Protein AF-A0AAU2KIJ0-F1 (afdb_monomer)

Radius of gyration: 17.4 Å; Cα contacts (8 Å, |Δi|>4): 100; chains: 1; bounding box: 38×24×44 Å

Sequence (85 aa):
MSTAFGLLALGLAAAVPGGWIAFNVRGSAASLERWGDSNAELRMHARGDLGPVERRMSARLHRLLGAVVALCGCVLILGGLLELA

Solvent-accessible surface area (backbone atoms only — not comparable to full-atom values): 4341 Å² total; per-residue (Å²): 133,61,67,37,60,51,28,35,54,52,8,51,68,29,23,54,59,14,40,34,20,37,71,34,51,97,44,42,15,56,49,51,27,53,53,50,51,54,51,47,49,52,53,31,56,76,68,72,50,85,69,84,80,80,84,86,61,52,37,68,54,43,16,51,52,14,42,53,39,15,52,53,8,50,52,31,32,52,51,16,52,60,71,72,106

Secondary structure (DSSP, 8-state):
--HHHHHHHHHHHHHHHHHHHHTTGGGHHHHHHHHHHHHHHHHHHHHT--SPP-----HHHHHHHHHHHHHHHHHHHHHHHHHH-

Nearest PDB structures (foldseek):
  7dwq-assembly1_A  TM=4.984E-01  e=8.309E+00  Acaryochloris marina MBIC11017
  9fw3-assembly1_B  TM=2.902E-01  e=3.247E+00  Mycolicibacterium thermoresistibile ATCC 19527
  7wiw-assembly1_B  TM=3.138E-01  e=7.039E+00  Mycobacterium tuberculosis H37Rv

Mean predicted aligned error: 4.55 Å

Structure (mmCIF, N/CA/C/O backbone):
data_AF-A0AAU2KIJ0-F1
#
_entry.id   AF-A0AAU2KIJ0-F1
#
loop_
_atom_site.group_PDB
_atom_site.id
_atom_site.type_symbol
_atom_site.label_atom_id
_atom_site.label_alt_id
_atom_site.label_comp_id
_atom_site.label_asym_id
_atom_site.label_entity_id
_atom_site.label_seq_id
_atom_site.pdbx_PDB_ins_code
_atom_site.Cartn_x
_atom_site.Cartn_y
_atom_site.Cartn_z
_atom_site.occupancy
_atom_site.B_iso_or_equiv
_atom_site.auth_seq_id
_atom_site.auth_comp_id
_atom_site.auth_asym_id
_atom_site.auth_atom_id
_atom_site.pdbx_PDB_model_num
ATOM 1 N N . MET A 1 1 ? 6.832 13.003 -23.579 1.00 68.50 1 MET A N 1
ATOM 2 C CA . MET A 1 1 ? 7.296 11.915 -22.687 1.00 68.50 1 MET A CA 1
ATOM 3 C C . MET A 1 1 ? 7.023 10.593 -23.383 1.00 68.50 1 MET A C 1
ATOM 5 O O . MET A 1 1 ? 5.979 10.499 -24.013 1.00 68.50 1 MET A O 1
ATOM 9 N N . SER A 1 2 ? 7.944 9.627 -23.322 1.00 89.00 2 SER A N 1
ATOM 10 C CA . SER A 1 2 ? 7.725 8.290 -23.904 1.00 89.00 2 SER A CA 1
ATOM 11 C C . SER A 1 2 ? 6.678 7.510 -23.097 1.00 89.00 2 SER A C 1
ATOM 13 O O . SER A 1 2 ? 6.631 7.647 -21.870 1.00 89.00 2 SER A O 1
ATOM 15 N N . THR A 1 3 ? 5.856 6.704 -23.771 1.00 92.56 3 THR A N 1
ATOM 16 C CA . THR A 1 3 ? 4.860 5.809 -23.154 1.00 92.56 3 THR A CA 1
ATOM 17 C C . THR A 1 3 ? 5.519 4.835 -22.183 1.00 92.56 3 THR A C 1
ATOM 19 O O . THR A 1 3 ? 5.078 4.738 -21.039 1.00 92.56 3 THR A O 1
ATOM 22 N N . ALA A 1 4 ? 6.655 4.252 -22.571 1.00 92.81 4 ALA A N 1
ATOM 23 C CA . ALA A 1 4 ? 7.439 3.340 -21.746 1.00 92.81 4 ALA A CA 1
ATOM 24 C C . ALA A 1 4 ? 7.840 3.959 -20.400 1.00 92.81 4 ALA A C 1
ATOM 26 O O . ALA A 1 4 ? 7.682 3.353 -19.340 1.00 92.81 4 ALA A O 1
ATOM 27 N N . PHE A 1 5 ? 8.296 5.216 -20.423 1.00 94.81 5 PHE A N 1
ATOM 28 C CA . PHE A 1 5 ? 8.641 5.943 -19.201 1.00 94.81 5 PHE A CA 1
ATOM 29 C C . PHE A 1 5 ? 7.410 6.170 -18.313 1.00 94.81 5 PHE A C 1
ATOM 31 O O . PHE A 1 5 ? 7.492 6.028 -17.094 1.00 94.81 5 PHE A O 1
ATOM 38 N N . GLY A 1 6 ? 6.260 6.485 -18.918 1.00 94.81 6 GLY A N 1
ATOM 39 C CA . GLY A 1 6 ? 4.991 6.617 -18.202 1.00 94.81 6 GLY A CA 1
ATOM 40 C C . GLY A 1 6 ? 4.564 5.319 -17.510 1.00 94.81 6 GLY A C 1
ATOM 41 O O . GLY A 1 6 ? 4.203 5.349 -16.334 1.00 94.81 6 GLY A O 1
ATOM 42 N N . LEU A 1 7 ? 4.663 4.182 -18.206 1.00 95.44 7 LEU A N 1
ATOM 43 C CA . LEU A 1 7 ? 4.322 2.859 -17.674 1.00 95.44 7 LEU A CA 1
ATOM 44 C C . LEU A 1 7 ? 5.222 2.456 -16.504 1.00 95.44 7 LEU A C 1
ATOM 46 O O . LEU A 1 7 ? 4.722 2.004 -15.475 1.00 95.44 7 LEU A O 1
ATOM 50 N N . LEU A 1 8 ? 6.532 2.680 -16.619 1.00 96.25 8 LEU A N 1
ATOM 51 C CA . LEU A 1 8 ? 7.482 2.397 -15.542 1.00 96.25 8 LEU A CA 1
ATOM 52 C C . LEU A 1 8 ? 7.238 3.276 -14.312 1.00 96.25 8 LEU A C 1
ATOM 54 O O . LEU A 1 8 ? 7.203 2.768 -13.191 1.00 96.25 8 LEU A O 1
ATOM 58 N N . ALA A 1 9 ? 7.047 4.583 -14.511 1.00 96.81 9 ALA A N 1
ATOM 59 C CA . ALA A 1 9 ? 6.826 5.520 -13.415 1.00 96.81 9 ALA A CA 1
ATOM 60 C C . ALA A 1 9 ? 5.521 5.210 -12.668 1.00 96.81 9 ALA A C 1
ATOM 62 O O . ALA A 1 9 ? 5.518 5.104 -11.439 1.00 96.81 9 ALA A O 1
ATOM 63 N N . LEU A 1 10 ? 4.424 5.006 -13.405 1.00 95.81 10 LEU A N 1
ATOM 64 C CA . LEU A 1 10 ? 3.134 4.644 -12.822 1.00 95.81 10 LEU A CA 1
ATOM 65 C C . LEU A 1 10 ? 3.187 3.263 -12.157 1.00 95.81 10 LEU A C 1
ATOM 67 O O . LEU A 1 10 ? 2.672 3.082 -11.055 1.00 95.81 10 LEU A O 1
ATOM 71 N N . GLY A 1 11 ? 3.847 2.305 -12.805 1.00 95.50 11 GLY A N 1
ATOM 72 C CA . GLY A 1 11 ? 4.026 0.958 -12.291 1.00 95.50 11 GLY A CA 1
ATOM 73 C C . GLY A 1 11 ? 4.779 0.933 -10.962 1.00 95.50 11 GLY A C 1
ATOM 74 O O . GLY A 1 11 ? 4.312 0.301 -10.020 1.00 95.50 11 GLY A O 1
ATOM 75 N N . LEU A 1 12 ? 5.875 1.688 -10.831 1.00 96.44 12 LEU A N 1
ATOM 76 C CA . LEU A 1 12 ? 6.611 1.844 -9.568 1.00 96.44 12 LEU A CA 1
ATOM 77 C C . LEU A 1 12 ? 5.772 2.530 -8.484 1.00 96.44 12 LEU A C 1
ATOM 79 O O . LEU A 1 12 ? 5.742 2.065 -7.341 1.00 96.44 12 LEU A O 1
ATOM 83 N N . ALA A 1 13 ? 5.068 3.605 -8.849 1.00 96.81 13 ALA A N 1
ATOM 84 C CA . ALA A 1 13 ? 4.205 4.347 -7.933 1.00 96.81 13 ALA A CA 1
ATOM 85 C C . ALA A 1 13 ? 3.037 3.501 -7.397 1.00 96.81 13 ALA A C 1
ATOM 87 O O . ALA A 1 13 ? 2.569 3.750 -6.289 1.00 96.81 13 ALA A O 1
ATOM 88 N N . ALA A 1 14 ? 2.587 2.488 -8.142 1.00 95.81 14 ALA A N 1
ATOM 89 C CA . ALA A 1 14 ? 1.580 1.529 -7.693 1.00 95.81 14 ALA A CA 1
ATOM 90 C C . ALA A 1 14 ? 2.195 0.329 -6.945 1.00 95.81 14 ALA A C 1
ATOM 92 O O . ALA A 1 14 ? 1.741 -0.027 -5.855 1.00 95.81 14 ALA A O 1
ATOM 9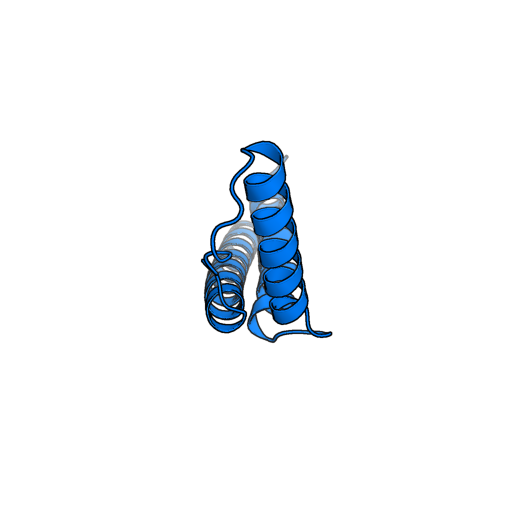3 N N . ALA A 1 15 ? 3.252 -0.276 -7.497 1.00 95.69 15 ALA A N 1
ATOM 94 C CA . ALA A 1 15 ? 3.861 -1.505 -6.992 1.00 95.69 15 ALA A CA 1
ATOM 95 C C . ALA A 1 15 ? 4.408 -1.349 -5.569 1.00 95.69 15 ALA A C 1
ATOM 97 O O . ALA A 1 15 ? 4.159 -2.197 -4.710 1.00 95.69 15 ALA A O 1
ATOM 98 N N . VAL A 1 16 ? 5.128 -0.253 -5.303 1.00 97.38 16 VAL A N 1
ATOM 99 C CA . VAL A 1 16 ? 5.817 -0.061 -4.020 1.00 97.38 16 VAL A CA 1
ATOM 100 C C . VAL A 1 16 ? 4.829 0.185 -2.871 1.00 97.38 16 VAL A C 1
ATOM 102 O O . VAL A 1 16 ? 4.846 -0.595 -1.913 1.00 97.38 16 VAL A O 1
ATOM 105 N N . PRO A 1 17 ? 3.922 1.182 -2.929 1.00 96.50 17 PRO A N 1
ATOM 106 C CA . PRO A 1 17 ? 2.960 1.405 -1.851 1.00 96.50 17 PRO A CA 1
ATOM 107 C C . PRO A 1 17 ? 1.953 0.259 -1.733 1.00 96.50 17 PRO A C 1
ATOM 109 O O . PRO A 1 17 ? 1.638 -0.163 -0.619 1.00 96.50 17 PRO A O 1
ATOM 112 N N . GLY A 1 18 ? 1.490 -0.291 -2.864 1.00 95.19 18 GLY A N 1
ATOM 113 C CA . GLY A 1 18 ? 0.613 -1.460 -2.881 1.00 95.19 18 GLY A CA 1
ATOM 114 C C . GLY A 1 18 ? 1.251 -2.645 -2.157 1.00 95.19 18 GLY A C 1
ATOM 115 O O . GLY A 1 18 ? 0.634 -3.233 -1.269 1.00 95.19 18 GLY A O 1
ATOM 116 N N . GLY A 1 19 ? 2.523 -2.937 -2.452 1.00 95.44 19 GLY A N 1
ATOM 117 C CA . GLY A 1 19 ? 3.286 -3.998 -1.797 1.00 95.44 19 GLY A CA 1
ATOM 118 C C . GLY A 1 19 ? 3.470 -3.748 -0.301 1.00 95.44 19 GLY A C 1
ATOM 119 O O . GLY A 1 19 ? 3.249 -4.648 0.511 1.00 95.44 19 GLY A O 1
ATOM 120 N N . TRP A 1 20 ? 3.794 -2.513 0.093 1.00 97.75 20 TRP A N 1
ATOM 121 C CA . TRP A 1 20 ? 3.883 -2.148 1.509 1.00 97.75 20 TRP A CA 1
ATOM 122 C C . TRP A 1 20 ? 2.575 -2.399 2.252 1.00 97.75 20 TRP A C 1
ATOM 124 O O . TRP A 1 20 ? 2.608 -2.894 3.377 1.00 97.75 20 TRP A O 1
ATOM 134 N N . ILE A 1 21 ? 1.431 -2.084 1.645 1.00 96.75 21 ILE A N 1
ATOM 135 C CA . ILE A 1 21 ? 0.111 -2.332 2.234 1.00 96.75 21 ILE A CA 1
ATOM 136 C C . ILE A 1 21 ? -0.196 -3.834 2.261 1.00 96.75 21 ILE A C 1
ATOM 138 O O . ILE A 1 21 ? -0.604 -4.349 3.301 1.00 96.75 21 ILE A O 1
ATOM 142 N N . ALA A 1 22 ? 0.051 -4.559 1.168 1.00 96.06 22 ALA A N 1
ATOM 143 C CA . ALA A 1 22 ? -0.220 -5.993 1.041 1.00 96.06 22 ALA A CA 1
ATOM 144 C C . ALA A 1 22 ? 0.478 -6.824 2.130 1.00 96.06 22 ALA A C 1
ATOM 146 O O . ALA A 1 22 ? -0.139 -7.662 2.806 1.00 96.06 22 ALA A O 1
ATOM 147 N N . PHE A 1 23 ? 1.764 -6.535 2.337 1.00 95.69 23 PHE A N 1
ATOM 148 C CA . PHE A 1 23 ? 2.606 -7.189 3.336 1.00 95.69 23 PHE A CA 1
ATOM 149 C C . PHE A 1 23 ? 2.551 -6.516 4.712 1.00 95.69 23 PHE A C 1
ATOM 151 O O . PHE A 1 23 ? 3.239 -6.957 5.628 1.00 95.69 23 PHE A O 1
ATOM 158 N N . ASN A 1 24 ? 1.715 -5.486 4.883 1.00 95.25 24 ASN A N 1
ATOM 159 C CA . ASN A 1 24 ? 1.573 -4.734 6.130 1.00 95.25 24 ASN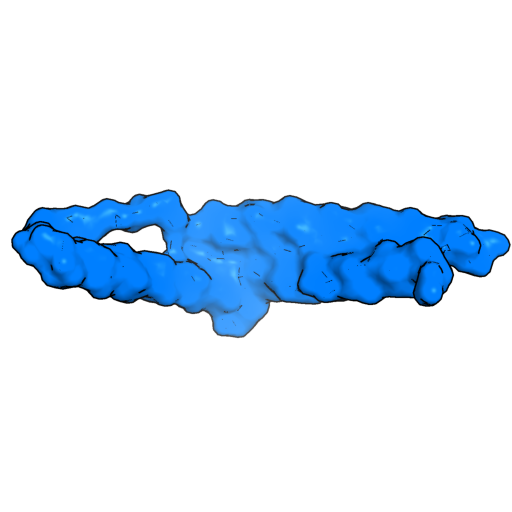 A CA 1
ATOM 160 C C . ASN A 1 24 ? 2.923 -4.226 6.683 1.00 95.25 24 ASN A C 1
ATOM 162 O O . ASN A 1 24 ? 3.187 -4.277 7.887 1.00 95.25 24 ASN A O 1
ATOM 166 N N . VAL A 1 25 ? 3.797 -3.750 5.793 1.00 96.75 25 VAL A N 1
ATOM 167 C CA . VAL A 1 25 ? 5.117 -3.211 6.134 1.00 96.75 25 VAL A CA 1
ATOM 168 C C . VAL A 1 25 ? 4.945 -2.066 7.124 1.00 96.75 25 VAL A C 1
ATOM 170 O O . VAL A 1 25 ? 4.196 -1.123 6.870 1.00 96.75 25 VAL A O 1
ATOM 173 N N . ARG A 1 26 ? 5.625 -2.162 8.274 1.00 94.12 26 ARG A N 1
ATOM 174 C CA . ARG A 1 26 ? 5.521 -1.194 9.383 1.00 94.12 26 ARG A CA 1
ATOM 175 C C . ARG A 1 26 ? 4.079 -0.952 9.861 1.00 94.12 26 ARG A C 1
ATOM 177 O O . ARG A 1 26 ? 3.771 0.114 10.383 1.00 94.12 26 ARG A O 1
ATOM 184 N N . GLY A 1 27 ? 3.184 -1.927 9.688 1.00 94.44 27 GLY A N 1
ATOM 185 C CA . GLY A 1 27 ? 1.788 -1.788 10.097 1.00 94.44 27 GLY A CA 1
ATOM 186 C C . GLY A 1 27 ? 0.958 -0.866 9.197 1.00 94.44 27 GLY A C 1
ATOM 187 O O . GLY A 1 27 ? -0.051 -0.337 9.658 1.00 94.44 27 GLY A O 1
ATOM 188 N N . SER A 1 28 ? 1.366 -0.655 7.943 1.00 95.06 28 SER A N 1
ATOM 189 C CA . SER A 1 28 ? 0.686 0.205 6.962 1.00 95.06 28 SER A CA 1
ATOM 190 C C . SER A 1 28 ? -0.818 -0.077 6.830 1.00 95.06 28 SER A C 1
ATOM 192 O O . SER A 1 28 ? -1.624 0.848 6.907 1.00 95.06 28 SER A O 1
ATOM 194 N N . ALA A 1 29 ? -1.225 -1.342 6.708 1.00 94.88 29 ALA A N 1
ATOM 195 C CA . ALA A 1 29 ? -2.633 -1.712 6.575 1.00 94.88 29 ALA A CA 1
ATOM 196 C C . ALA A 1 29 ? -3.419 -1.458 7.869 1.00 94.88 29 ALA A C 1
ATOM 198 O O . ALA A 1 29 ? -4.548 -0.976 7.819 1.00 94.88 29 ALA A O 1
ATOM 199 N N . ALA A 1 30 ? -2.808 -1.721 9.028 1.00 94.75 30 ALA A N 1
ATOM 200 C CA . ALA A 1 30 ? -3.412 -1.404 10.323 1.00 94.75 30 ALA A CA 1
ATOM 201 C C . ALA A 1 30 ? -3.528 0.115 10.550 1.00 94.75 30 ALA A C 1
ATOM 203 O O . ALA A 1 30 ? -4.478 0.585 11.168 1.00 94.75 30 ALA A O 1
ATOM 204 N N . SER A 1 31 ? -2.577 0.901 10.039 1.00 95.00 31 SER A N 1
ATOM 205 C CA . SER A 1 31 ? -2.651 2.363 10.076 1.00 95.00 31 SER A CA 1
ATOM 206 C C . SER A 1 31 ? -3.787 2.903 9.212 1.00 95.00 31 SER A C 1
ATOM 208 O O . SER A 1 31 ? -4.446 3.853 9.624 1.00 95.00 31 SER A O 1
ATOM 210 N N . LEU A 1 32 ? -4.020 2.312 8.036 1.00 94.00 32 LEU A N 1
ATOM 211 C CA . LEU A 1 32 ? -5.119 2.710 7.152 1.00 94.00 32 LEU A CA 1
ATOM 212 C C . LEU A 1 32 ? -6.484 2.402 7.770 1.00 94.00 32 LEU A C 1
ATOM 214 O O . LEU A 1 32 ? -7.370 3.247 7.717 1.00 94.00 32 LEU A O 1
ATOM 218 N N . GLU A 1 33 ? -6.627 1.240 8.410 1.00 94.50 33 GLU A N 1
ATOM 219 C CA . GLU A 1 33 ? -7.832 0.895 9.172 1.00 94.50 33 GLU A CA 1
ATOM 220 C C . GLU A 1 33 ? -8.098 1.916 10.287 1.00 94.50 33 GLU A C 1
ATOM 222 O O . GLU A 1 33 ? -9.167 2.517 10.312 1.00 94.50 33 GLU A O 1
ATOM 227 N N . ARG A 1 34 ? -7.101 2.208 11.139 1.00 93.19 34 ARG A N 1
ATOM 228 C CA . ARG A 1 34 ? -7.247 3.211 12.212 1.00 93.19 34 ARG A CA 1
ATOM 229 C C . ARG A 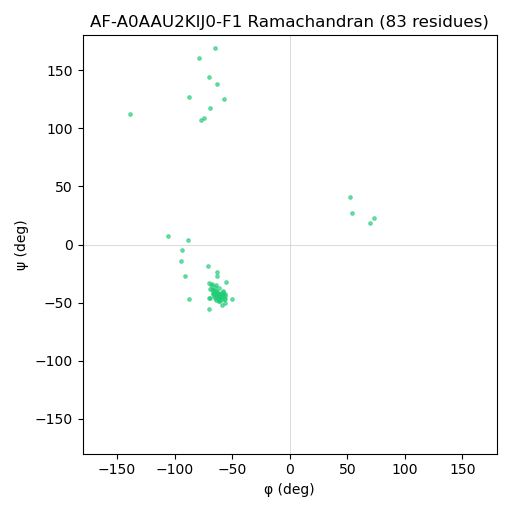1 34 ? -7.604 4.597 11.681 1.00 93.19 34 ARG A C 1
ATOM 231 O O . ARG A 1 34 ? -8.454 5.270 12.249 1.00 93.19 34 ARG A O 1
ATOM 238 N N . TRP A 1 35 ? -6.959 5.024 10.598 1.00 93.38 35 TRP A N 1
ATOM 239 C CA . TRP A 1 35 ? -7.266 6.306 9.969 1.00 93.38 35 TRP A CA 1
ATOM 240 C C . TRP A 1 35 ? -8.696 6.340 9.413 1.00 93.38 35 TRP A C 1
ATOM 242 O O . TRP A 1 35 ? -9.385 7.350 9.554 1.00 93.38 35 TRP A O 1
ATOM 252 N N . GLY A 1 36 ? -9.158 5.237 8.817 1.00 92.12 36 GLY A N 1
ATOM 253 C CA . GLY A 1 36 ? -10.530 5.082 8.340 1.00 92.12 36 GLY A CA 1
ATOM 254 C C . GLY A 1 36 ? -11.557 5.174 9.467 1.00 92.12 36 GLY A C 1
ATOM 255 O O . GLY A 1 36 ? -12.543 5.897 9.318 1.00 92.12 36 GLY A O 1
ATOM 256 N N . ASP A 1 37 ? -11.289 4.517 10.597 1.00 91.25 37 ASP A N 1
ATOM 257 C CA . ASP A 1 37 ? -12.134 4.568 11.794 1.00 91.25 37 ASP A CA 1
ATOM 258 C C . ASP A 1 37 ? -12.222 6.003 12.348 1.00 91.25 37 ASP A C 1
ATOM 260 O O . ASP A 1 37 ? -13.323 6.528 12.516 1.00 91.25 37 ASP A O 1
ATOM 264 N N . SER A 1 38 ? -11.089 6.700 12.512 1.00 90.81 38 SER A N 1
ATOM 265 C CA . SER A 1 38 ? -11.083 8.101 12.967 1.00 90.81 38 SER A CA 1
ATOM 266 C C . SER A 1 38 ? -11.825 9.041 12.009 1.00 90.81 38 SER A C 1
ATOM 268 O O . SER A 1 38 ? -12.526 9.956 12.435 1.00 90.81 38 SER A O 1
ATOM 270 N N . ASN A 1 39 ? -11.718 8.824 10.695 1.00 91.31 39 ASN A N 1
ATOM 271 C CA . ASN A 1 39 ? -12.470 9.616 9.720 1.00 91.31 39 ASN A CA 1
ATOM 272 C C . ASN A 1 39 ? -13.975 9.316 9.746 1.00 91.31 39 ASN A C 1
ATOM 274 O O . ASN A 1 39 ? -14.780 10.207 9.463 1.00 91.31 39 ASN A O 1
ATOM 278 N N . ALA A 1 40 ? -14.367 8.076 10.044 1.00 89.56 40 ALA A N 1
ATOM 279 C CA . ALA A 1 40 ? -15.768 7.713 10.215 1.00 89.56 40 ALA A CA 1
ATOM 280 C C . ALA A 1 40 ? -16.362 8.414 11.447 1.00 89.56 40 ALA A C 1
ATOM 282 O O . ALA A 1 40 ? -17.419 9.033 11.326 1.00 89.56 40 ALA A O 1
ATOM 283 N N . GLU A 1 41 ? -15.638 8.426 12.569 1.00 89.69 41 GLU A N 1
ATOM 284 C CA . GLU A 1 41 ? -15.999 9.177 13.781 1.00 89.69 41 GLU A CA 1
ATOM 285 C C . GLU A 1 41 ? -16.191 10.673 13.491 1.00 89.69 41 GLU A C 1
ATOM 287 O O . GLU A 1 41 ? -17.243 11.239 13.789 1.00 89.69 41 GLU A O 1
ATOM 292 N N . LEU A 1 42 ? -15.226 11.310 12.815 1.00 90.06 42 LEU A N 1
ATOM 293 C CA . LEU A 1 42 ? -15.318 12.728 12.439 1.00 90.06 42 LEU A CA 1
ATOM 294 C C . LEU A 1 42 ? -16.547 13.027 11.570 1.00 90.06 42 LEU A C 1
ATOM 296 O O . LEU A 1 42 ? -17.212 14.049 11.751 1.00 90.06 42 LEU A O 1
ATOM 300 N N . ARG A 1 43 ? -16.876 12.135 10.628 1.00 87.88 43 ARG A N 1
ATOM 301 C CA . ARG A 1 43 ? -18.055 12.280 9.762 1.00 87.88 43 ARG A CA 1
ATOM 302 C C . ARG A 1 43 ? -19.367 12.119 10.525 1.00 87.88 43 ARG A C 1
ATOM 304 O O . ARG A 1 43 ? -20.330 12.795 10.169 1.00 87.88 43 ARG A O 1
ATOM 311 N N . MET A 1 44 ? -19.417 11.251 11.534 1.00 88.12 44 MET A N 1
ATOM 312 C CA . MET A 1 44 ? -20.597 11.096 12.392 1.00 88.12 44 MET A CA 1
ATOM 313 C C . MET A 1 44 ? -20.792 12.324 13.279 1.00 88.12 44 MET A C 1
ATOM 315 O O . MET A 1 44 ? -21.879 12.903 13.274 1.00 88.12 44 MET A O 1
ATOM 319 N N . HIS A 1 45 ? -19.724 12.817 13.916 1.00 87.38 45 HIS A N 1
ATOM 320 C CA . HIS A 1 45 ? -19.773 14.054 14.699 1.00 87.38 45 HIS A CA 1
ATOM 321 C C . HIS A 1 45 ? -20.218 15.259 13.865 1.00 87.38 45 HIS A C 1
ATOM 323 O O . HIS A 1 45 ? -21.079 16.019 14.301 1.00 87.38 45 HIS A O 1
ATOM 329 N N . ALA A 1 46 ? -19.712 15.401 12.636 1.00 89.62 46 ALA A N 1
ATOM 330 C CA . ALA A 1 46 ? -20.133 16.468 11.726 1.00 89.62 46 ALA A CA 1
ATOM 331 C C . ALA A 1 46 ? -21.621 16.384 11.327 1.00 89.62 46 ALA A C 1
ATOM 333 O O . ALA A 1 46 ? -22.211 17.390 10.941 1.00 89.62 46 ALA A O 1
ATOM 334 N N . ARG A 1 47 ? -22.232 15.195 11.409 1.00 89.06 47 ARG A N 1
ATOM 335 C CA . ARG A 1 47 ? -23.660 14.961 11.137 1.00 89.06 47 ARG A CA 1
ATOM 336 C C . ARG A 1 47 ? -24.538 15.025 12.389 1.00 89.06 47 ARG A C 1
ATOM 338 O O . ARG A 1 47 ? -25.753 14.931 12.257 1.00 89.06 47 ARG A O 1
ATOM 345 N N . GLY A 1 48 ? -23.946 15.179 13.575 1.00 89.69 48 GLY A N 1
ATOM 346 C CA . GLY A 1 48 ? -24.661 15.108 14.851 1.00 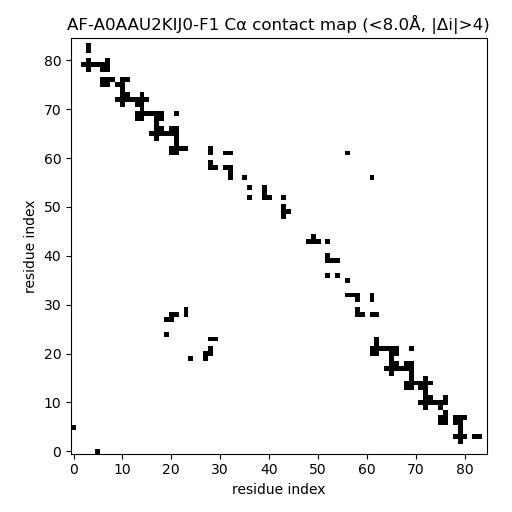89.69 48 GLY A CA 1
ATOM 347 C C . GLY A 1 48 ? -25.158 13.702 15.205 1.00 89.69 48 GLY A C 1
ATOM 348 O O . GLY A 1 48 ? -26.061 13.572 16.025 1.00 89.69 48 GLY A O 1
ATOM 349 N N . ASP A 1 49 ? -24.597 12.661 14.583 1.00 88.50 49 ASP A N 1
ATOM 350 C CA . ASP A 1 49 ? -24.953 11.269 14.854 1.00 88.50 49 ASP A CA 1
ATOM 351 C C . ASP A 1 49 ? -24.107 10.725 16.018 1.00 88.50 49 ASP A C 1
ATOM 353 O O . ASP A 1 49 ? -22.879 10.831 16.004 1.00 88.50 49 ASP A O 1
ATOM 357 N N . LEU A 1 50 ? -24.774 10.164 17.031 1.00 82.25 50 LEU A N 1
ATOM 358 C CA . LEU A 1 50 ? -24.163 9.543 18.217 1.00 82.25 50 LEU A CA 1
ATOM 359 C C . LEU A 1 50 ? -24.249 8.007 18.182 1.00 82.25 50 LEU A C 1
ATOM 361 O O . LEU A 1 50 ? -23.942 7.345 19.174 1.00 82.25 50 LEU A O 1
ATOM 365 N N . GLY A 1 51 ? -24.710 7.440 17.064 1.00 82.81 51 GLY A N 1
ATOM 366 C CA . GLY A 1 51 ? -24.788 6.003 16.850 1.00 82.81 51 GLY A CA 1
ATOM 367 C C . GLY A 1 51 ? -23.415 5.316 16.811 1.00 82.81 51 GLY A C 1
ATOM 368 O O . GLY A 1 51 ? -22.371 5.969 16.750 1.00 82.81 51 GLY A O 1
ATOM 369 N N . PRO A 1 52 ? -23.392 3.972 16.844 1.00 79.12 52 PRO A N 1
ATOM 370 C CA . PRO A 1 52 ? -22.150 3.214 16.769 1.00 79.12 52 PRO A CA 1
ATOM 371 C C . PRO A 1 52 ? -21.442 3.442 15.428 1.00 79.12 52 PRO A C 1
ATOM 373 O O . PRO A 1 52 ? -22.066 3.422 14.366 1.00 79.12 52 PRO A O 1
ATOM 376 N N . VAL A 1 53 ? -20.118 3.605 15.478 1.00 77.06 53 VAL A N 1
ATOM 377 C CA . VAL A 1 53 ? -19.288 3.816 14.286 1.00 77.06 53 VAL A CA 1
ATOM 378 C C . VAL A 1 53 ? -19.243 2.543 13.449 1.00 77.06 53 VAL A C 1
ATOM 380 O O . VAL A 1 53 ? -18.742 1.500 13.875 1.00 77.06 53 VAL A O 1
ATOM 383 N N . GLU A 1 54 ? -19.761 2.635 12.230 1.00 75.88 54 GLU A N 1
ATOM 384 C CA . GLU A 1 54 ? -19.791 1.526 11.286 1.00 75.88 54 GLU A CA 1
ATOM 385 C C . GLU 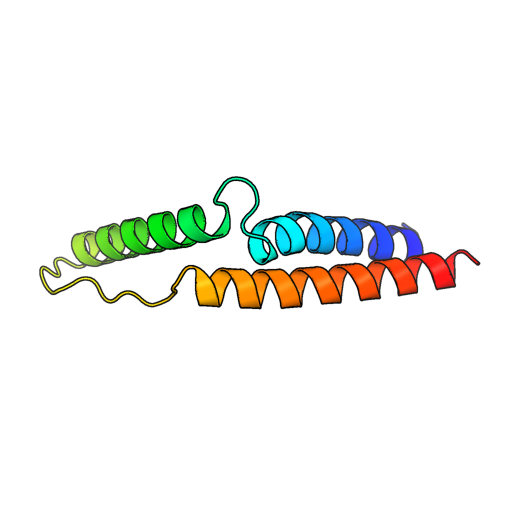A 1 54 ? -18.403 1.325 10.653 1.00 75.88 54 GLU A C 1
ATOM 387 O O . GLU A 1 54 ? -17.956 2.107 9.807 1.00 75.88 54 GLU A O 1
ATOM 392 N N . ARG A 1 55 ? -17.700 0.257 11.051 1.00 75.12 55 ARG A N 1
ATOM 393 C CA . ARG A 1 55 ? -16.393 -0.096 10.478 1.00 75.12 55 ARG A CA 1
ATOM 394 C C . ARG A 1 55 ? -16.562 -0.698 9.089 1.00 75.12 55 ARG A C 1
ATOM 396 O O . ARG A 1 55 ? -17.009 -1.832 8.942 1.00 75.12 55 ARG A O 1
ATOM 403 N N . ARG A 1 56 ? -16.169 0.053 8.058 1.00 76.00 56 ARG A N 1
ATOM 404 C CA . ARG A 1 56 ? -16.350 -0.356 6.651 1.00 76.00 56 ARG A CA 1
ATOM 405 C C . ARG A 1 56 ? -15.178 -1.125 6.054 1.00 76.00 56 ARG A C 1
ATOM 407 O O . ARG A 1 56 ? -15.383 -1.893 5.119 1.00 76.00 56 ARG A O 1
ATOM 414 N N . MET A 1 57 ? -13.953 -0.925 6.544 1.00 85.94 57 MET A N 1
ATOM 415 C CA . MET A 1 57 ? -12.758 -1.520 5.934 1.00 85.94 57 MET A CA 1
ATOM 416 C C . MET A 1 57 ? -11.768 -2.037 6.977 1.00 85.94 57 MET A C 1
ATOM 418 O O . MET A 1 57 ? -11.106 -1.256 7.649 1.00 85.94 57 MET A O 1
ATOM 422 N N . SER A 1 58 ? -11.601 -3.359 7.044 1.00 91.25 58 SER A N 1
ATOM 423 C CA . SER A 1 58 ? -10.609 -3.996 7.921 1.00 91.25 58 SER A CA 1
ATOM 424 C C . SER A 1 58 ? -9.191 -3.936 7.345 1.00 91.25 58 SER A C 1
ATOM 426 O O . SER A 1 58 ? -9.009 -3.821 6.126 1.00 91.25 58 SER A O 1
ATOM 428 N N . ALA A 1 59 ? -8.153 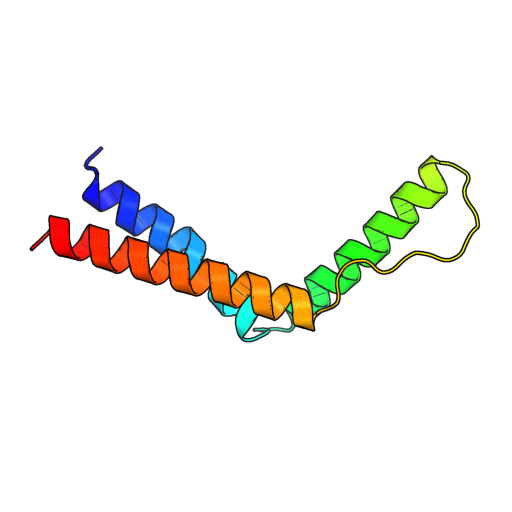-4.109 8.172 1.00 91.31 59 ALA A N 1
ATOM 429 C CA . ALA A 1 59 ? -6.775 -4.250 7.686 1.00 91.31 59 ALA A CA 1
ATOM 430 C C . ALA A 1 59 ? -6.626 -5.392 6.668 1.00 91.31 59 ALA A C 1
ATOM 432 O O . ALA A 1 59 ? -5.825 -5.297 5.739 1.00 91.31 59 ALA A O 1
ATOM 433 N N . ARG A 1 60 ? -7.415 -6.469 6.790 1.00 93.50 60 ARG A N 1
ATOM 434 C CA . ARG A 1 60 ? -7.403 -7.576 5.822 1.00 93.50 60 ARG A CA 1
ATOM 435 C C . ARG A 1 60 ? -7.858 -7.118 4.437 1.00 93.50 60 ARG A C 1
ATOM 437 O O . ARG A 1 60 ? -7.234 -7.495 3.448 1.00 93.50 60 ARG A O 1
ATOM 444 N N . LEU A 1 61 ? -8.903 -6.293 4.375 1.00 93.19 61 LEU A N 1
ATOM 445 C CA . LEU A 1 61 ? -9.382 -5.728 3.117 1.00 93.19 61 LEU A CA 1
ATOM 446 C C . LEU A 1 61 ? -8.354 -4.760 2.518 1.00 93.19 61 LEU A C 1
ATOM 448 O O . LEU A 1 61 ? -8.063 -4.847 1.330 1.00 93.19 61 LEU A O 1
ATOM 452 N N . HIS A 1 62 ? -7.732 -3.910 3.339 1.00 94.94 62 HIS A N 1
ATOM 453 C CA . HIS A 1 62 ? -6.651 -3.031 2.882 1.00 94.94 62 HIS A CA 1
ATOM 454 C C . HIS A 1 62 ? -5.474 -3.817 2.301 1.00 94.94 62 HIS A C 1
ATOM 456 O O . HIS A 1 62 ? -4.979 -3.465 1.236 1.00 94.94 62 HIS A O 1
ATOM 462 N N . ARG A 1 63 ? -5.059 -4.917 2.943 1.00 97.12 63 ARG A N 1
ATOM 463 C CA . ARG A 1 63 ? -4.011 -5.805 2.415 1.00 97.12 63 ARG A CA 1
ATOM 464 C C . ARG A 1 63 ? -4.388 -6.404 1.062 1.00 97.12 63 ARG A C 1
ATOM 466 O O . ARG A 1 63 ? -3.543 -6.456 0.176 1.00 97.12 63 ARG A O 1
ATOM 473 N N . LEU A 1 64 ? -5.639 -6.837 0.897 1.00 97.25 64 LEU A N 1
ATOM 474 C CA . LEU A 1 64 ? -6.129 -7.374 -0.374 1.00 97.25 64 LEU A CA 1
ATOM 475 C C . LEU A 1 64 ? -6.080 -6.311 -1.481 1.00 97.25 64 LEU A C 1
ATOM 477 O O . LEU A 1 64 ? -5.549 -6.573 -2.556 1.00 97.25 64 LEU A O 1
ATOM 481 N N . LEU A 1 65 ? -6.559 -5.097 -1.202 1.00 96.56 65 LEU A N 1
ATOM 482 C CA . LEU A 1 65 ? -6.491 -3.983 -2.151 1.00 96.56 65 LEU A CA 1
ATOM 483 C C . LEU A 1 65 ? -5.043 -3.601 -2.475 1.00 96.56 65 LEU A C 1
ATOM 485 O O . LEU A 1 65 ? -4.704 -3.428 -3.642 1.00 96.56 65 LEU A O 1
ATOM 489 N N . GLY A 1 66 ? -4.174 -3.547 -1.464 1.00 96.44 66 GLY A N 1
ATOM 490 C CA . GLY A 1 66 ? -2.741 -3.335 -1.644 1.00 96.44 66 GLY A CA 1
ATOM 491 C C . GLY A 1 66 ? -2.116 -4.382 -2.565 1.00 96.44 66 GLY A C 1
ATOM 492 O O . GLY A 1 66 ? -1.351 -4.024 -3.454 1.00 96.44 66 GLY A O 1
ATOM 493 N N . ALA A 1 67 ? -2.490 -5.658 -2.420 1.00 97.69 67 ALA A N 1
ATOM 494 C CA . ALA A 1 67 ? -1.995 -6.736 -3.274 1.00 97.69 67 ALA A CA 1
ATOM 495 C C . ALA A 1 67 ? -2.446 -6.575 -4.733 1.00 97.69 67 ALA A C 1
ATOM 497 O O . ALA A 1 67 ? -1.634 -6.739 -5.641 1.00 97.69 67 ALA A O 1
ATOM 498 N N . VAL A 1 68 ? -3.711 -6.205 -4.961 1.00 98.12 68 VAL A N 1
ATOM 499 C CA . VAL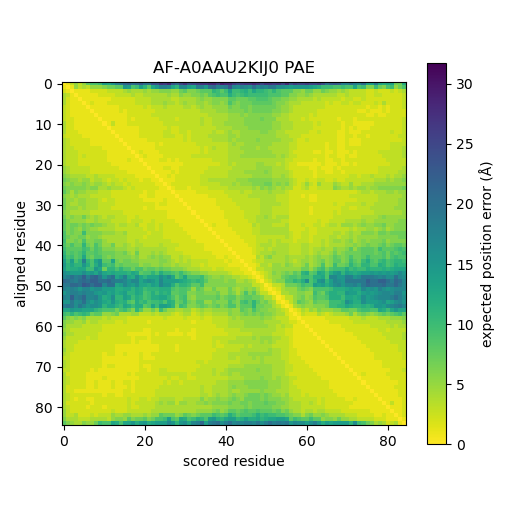 A 1 68 ? -4.234 -5.919 -6.308 1.00 98.12 68 VAL A CA 1
ATOM 500 C C . VAL A 1 68 ? -3.478 -4.750 -6.940 1.00 98.12 68 VAL A C 1
ATOM 502 O O . VAL A 1 68 ? -2.991 -4.871 -8.060 1.00 98.12 68 VAL A O 1
ATOM 505 N N . VAL A 1 69 ? -3.308 -3.647 -6.206 1.00 98.00 69 VAL A N 1
ATOM 506 C CA . VAL A 1 69 ? -2.563 -2.468 -6.679 1.00 98.00 69 VAL A CA 1
ATOM 507 C C . VAL A 1 69 ? -1.103 -2.819 -6.972 1.00 98.00 69 VAL A C 1
ATOM 509 O O . VAL A 1 69 ? -0.569 -2.403 -8.000 1.00 98.00 69 VAL A O 1
ATOM 512 N N . ALA A 1 70 ? -0.473 -3.628 -6.115 1.00 97.81 70 ALA A N 1
ATOM 513 C CA . ALA A 1 70 ? 0.899 -4.074 -6.316 1.00 97.81 70 ALA A CA 1
ATOM 514 C C . ALA A 1 70 ? 1.045 -4.887 -7.607 1.00 97.81 70 ALA A C 1
ATOM 516 O O . ALA A 1 70 ? 1.946 -4.632 -8.404 1.00 97.81 70 ALA A O 1
ATOM 517 N N . LEU A 1 71 ? 0.125 -5.830 -7.830 1.00 98.06 71 LEU A N 1
ATOM 518 C CA . LEU A 1 71 ? 0.107 -6.680 -9.015 1.00 98.06 71 LEU A CA 1
ATOM 519 C C . LEU A 1 71 ? -0.100 -5.859 -10.293 1.00 98.06 71 LEU A C 1
ATOM 521 O O . LEU A 1 71 ? 0.636 -6.048 -11.259 1.00 98.06 71 LEU A O 1
ATOM 525 N N . CYS A 1 72 ? -1.043 -4.912 -10.290 1.00 98.06 72 CYS A N 1
ATOM 526 C CA . CYS A 1 72 ? -1.231 -3.985 -11.406 1.00 98.06 72 CYS A CA 1
ATOM 527 C C . CYS A 1 72 ? 0.042 -3.173 -11.687 1.00 98.06 72 CYS A C 1
ATOM 529 O O . CYS A 1 72 ? 0.432 -3.033 -12.843 1.00 98.06 72 CYS A O 1
ATOM 531 N N . GLY A 1 73 ? 0.724 -2.692 -10.642 1.00 97.06 73 GLY A N 1
ATOM 532 C CA . GLY A 1 73 ? 2.005 -2.002 -10.778 1.00 97.06 73 GLY A CA 1
ATOM 533 C C . GLY A 1 73 ? 3.076 -2.866 -11.447 1.00 97.06 73 GLY A C 1
ATOM 534 O O . GLY A 1 73 ? 3.735 -2.412 -12.380 1.00 97.06 73 GLY A O 1
ATOM 535 N N . CYS A 1 74 ? 3.198 -4.135 -11.044 1.00 97.75 74 CYS A N 1
ATOM 536 C CA . CYS A 1 74 ? 4.110 -5.089 -11.679 1.00 97.75 74 CYS A CA 1
ATOM 537 C C . CYS A 1 74 ? 3.794 -5.295 -13.169 1.00 97.75 74 CYS A C 1
ATOM 539 O O . CYS A 1 74 ? 4.712 -5.312 -13.985 1.00 97.75 74 CYS A O 1
ATOM 541 N N . VAL A 1 75 ? 2.514 -5.409 -13.539 1.00 98.00 75 VAL A N 1
ATOM 542 C CA . VAL A 1 75 ? 2.093 -5.549 -14.946 1.00 98.00 75 VAL A CA 1
ATOM 543 C C . VAL A 1 75 ? 2.488 -4.322 -15.772 1.00 98.00 75 VAL A C 1
ATOM 545 O O . VAL A 1 75 ? 3.012 -4.473 -16.873 1.00 98.00 75 VAL A O 1
ATOM 548 N N . LEU A 1 76 ? 2.302 -3.113 -15.235 1.00 97.19 76 LEU A N 1
ATOM 549 C CA . LEU A 1 76 ? 2.712 -1.877 -15.911 1.00 97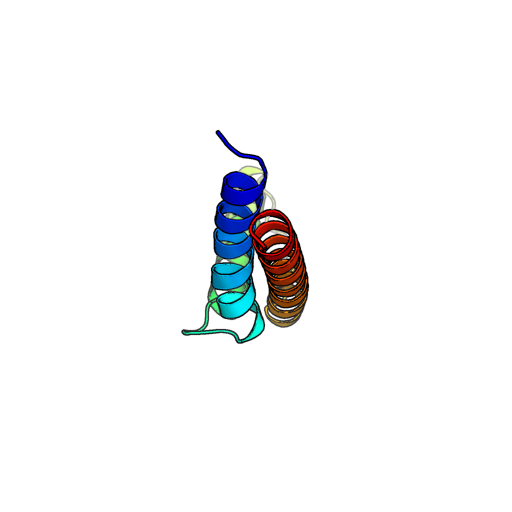.19 76 LEU A CA 1
ATOM 550 C C . LEU A 1 76 ? 4.232 -1.789 -16.085 1.00 97.19 76 LEU A C 1
ATOM 552 O O . LEU A 1 76 ? 4.696 -1.405 -17.156 1.00 97.19 76 LEU A O 1
ATOM 556 N N . ILE A 1 77 ? 5.006 -2.187 -15.069 1.00 97.69 77 ILE A N 1
ATOM 557 C CA . ILE A 1 77 ? 6.472 -2.239 -15.168 1.00 97.69 77 ILE A CA 1
ATOM 558 C C . ILE A 1 77 ? 6.891 -3.195 -16.287 1.00 97.69 77 ILE A C 1
ATOM 560 O O . ILE A 1 77 ? 7.708 -2.824 -17.123 1.00 97.69 77 ILE A O 1
ATOM 564 N N . LEU A 1 78 ? 6.313 -4.399 -16.333 1.00 97.25 78 LEU A N 1
ATOM 565 C CA . LEU A 1 78 ? 6.605 -5.375 -17.385 1.00 97.25 78 LEU A CA 1
ATOM 566 C C . LEU A 1 78 ? 6.259 -4.832 -18.777 1.00 97.25 78 LEU A C 1
ATOM 568 O O . LEU A 1 78 ? 7.067 -4.971 -19.688 1.00 97.25 78 LEU A O 1
ATOM 572 N N . GLY A 1 79 ? 5.112 -4.163 -18.934 1.00 96.56 79 GLY A N 1
ATOM 573 C CA . GLY A 1 79 ? 4.738 -3.506 -20.191 1.00 96.56 79 GLY A CA 1
ATOM 574 C C . GLY A 1 79 ? 5.731 -2.417 -20.610 1.00 96.56 79 GLY A C 1
ATOM 575 O O . GLY A 1 79 ? 6.178 -2.398 -21.751 1.00 96.56 79 GLY A O 1
ATOM 576 N N . GLY A 1 80 ? 6.146 -1.559 -19.675 1.00 95.50 80 GLY A N 1
ATOM 577 C CA . GLY A 1 80 ? 7.142 -0.520 -19.946 1.00 95.50 80 GLY A CA 1
ATOM 578 C C . GLY A 1 80 ? 8.527 -1.079 -20.288 1.00 95.50 80 GLY A C 1
ATOM 579 O O . GLY A 1 80 ? 9.206 -0.527 -21.147 1.00 95.50 80 GLY A O 1
ATOM 580 N N . LEU A 1 81 ? 8.941 -2.183 -19.654 1.00 96.00 81 LEU A N 1
ATOM 581 C CA . LEU A 1 81 ? 10.185 -2.883 -19.993 1.00 96.00 81 LEU A CA 1
ATOM 582 C C . LEU A 1 81 ? 10.120 -3.529 -21.381 1.00 96.00 81 LEU A C 1
ATOM 584 O O . LEU A 1 81 ? 11.111 -3.486 -22.101 1.00 96.00 81 LE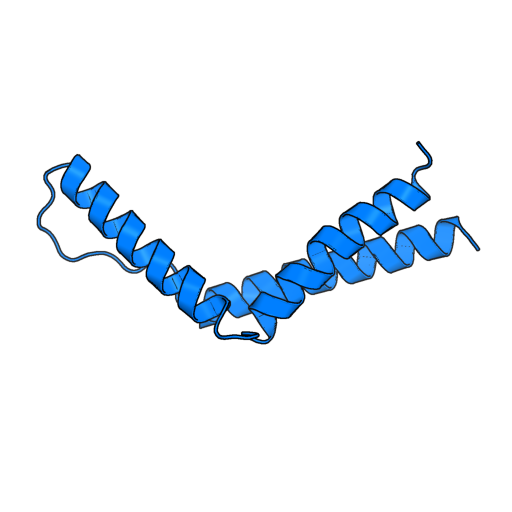U A O 1
ATOM 588 N N . LEU A 1 82 ? 8.970 -4.092 -21.763 1.00 96.31 82 LEU A N 1
ATOM 589 C CA . LEU A 1 82 ? 8.756 -4.649 -23.102 1.00 96.31 82 LEU A CA 1
ATOM 590 C C . LEU A 1 82 ? 8.818 -3.578 -24.195 1.00 96.31 82 LEU A C 1
ATOM 592 O O . LEU A 1 82 ? 9.319 -3.861 -25.271 1.00 96.31 82 LEU A O 1
ATOM 596 N N . GLU A 1 83 ? 8.349 -2.357 -23.930 1.00 94.31 83 GLU A N 1
ATOM 597 C CA . GLU A 1 83 ? 8.475 -1.241 -24.881 1.00 94.31 83 GLU A CA 1
ATOM 598 C C . GLU A 1 83 ? 9.916 -0.715 -25.029 1.00 94.31 83 GLU A C 1
ATOM 600 O O . GLU A 1 83 ? 10.210 0.001 -25.985 1.00 94.31 83 GLU A O 1
ATOM 605 N N . LEU A 1 84 ? 10.803 -1.019 -24.075 1.00 90.88 84 LEU A N 1
ATOM 606 C CA . LEU A 1 84 ? 12.215 -0.614 -24.099 1.00 90.88 84 LEU A CA 1
ATOM 607 C C . LEU A 1 84 ? 13.151 -1.674 -24.693 1.00 90.88 84 LEU A C 1
ATOM 609 O O . LEU A 1 84 ? 14.316 -1.354 -24.938 1.00 90.88 84 LEU A O 1
ATOM 613 N N . ALA A 1 85 ? 12.672 -2.910 -24.845 1.00 86.12 85 ALA A N 1
ATOM 614 C CA . ALA A 1 85 ? 13.416 -4.046 -25.386 1.00 86.12 85 ALA A CA 1
ATOM 615 C C . ALA A 1 85 ? 13.347 -4.078 -26.918 1.00 86.12 85 ALA A C 1
ATOM 617 O O . ALA A 1 85 ? 14.389 -4.410 -27.527 1.00 86.12 85 ALA A O 1
#

Foldseek 3Di:
DDLLVVLLVQLCVQQVQLVCLLVCPVPSLVVVQVVQQVVQVVVCVVVVHPDDRDRDDHSNNSNVRSPVSNVSSVVSNVVSVVVVD

pLDDT: mean 92.62, std 6.0, range [68.5, 98.12]